Protein AF-A0A1G2SJ24-F1 (afdb_monomer_lite)

pLDDT: mean 70.24, std 16.94, range [38.25, 93.0]

Secondary structure (DSSP, 8-state):
--HHHHHHHHHHHHHHHHHHHHHHHHHHHTGGGT-----S-----TTHHHHHHHHHHHHHHHHHHHHHHHHHHHHHHHHHSHHHHTPPP---------S----TTSPPHHHHHHHHHHHHHHHHHTTT------PPP--------------PPPP-

Sequence (156 aa):
MTPQTKKMMMNVATGALVLGVIAGGYFAFVGKKMDTTTSGATVSTPGIAQTIAISTDISRTKTELSELKKAVAASVEVFTSTEFRSLQDFTVQVYEEPVGRDNPFMITDWKTKMKDEEAAASRRSSSGASSVTPSTPEVVVPKSTQENKTVTPPSI

Structure (mmCIF, N/CA/C/O backbone):
data_AF-A0A1G2SJ24-F1
#
_entry.id   AF-A0A1G2SJ24-F1
#
loop_
_atom_site.group_PDB
_atom_site.id
_atom_site.type_symbol
_atom_site.label_atom_id
_atom_site.label_alt_id
_atom_site.label_comp_id
_atom_site.label_asym_id
_atom_site.label_entity_id
_atom_site.label_seq_id
_atom_site.pdbx_PDB_ins_code
_atom_site.Cartn_x
_atom_site.Cartn_y
_atom_site.Cartn_z
_atom_site.occupancy
_atom_site.B_iso_or_equiv
_atom_site.auth_seq_id
_atom_site.auth_comp_id
_atom_site.auth_asym_id
_atom_site.auth_atom_id
_atom_site.pdbx_PDB_model_num
ATOM 1 N N . MET A 1 1 ? 40.104 -12.472 -58.933 1.00 58.22 1 MET A N 1
ATOM 2 C CA . MET A 1 1 ? 39.971 -12.619 -57.465 1.00 58.22 1 MET A CA 1
ATOM 3 C C . MET A 1 1 ? 39.769 -14.085 -57.144 1.00 58.22 1 MET A C 1
ATOM 5 O O . MET A 1 1 ? 38.893 -14.698 -57.743 1.00 58.22 1 MET A O 1
ATOM 9 N N . THR A 1 2 ? 40.579 -14.659 -56.255 1.00 73.38 2 THR A N 1
ATOM 10 C CA . THR A 1 2 ? 40.390 -16.051 -55.829 1.00 73.38 2 THR A CA 1
ATOM 11 C C . THR A 1 2 ? 39.101 -16.164 -54.996 1.00 73.38 2 THR A C 1
ATOM 13 O O . THR A 1 2 ? 38.712 -15.207 -54.316 1.00 73.38 2 THR A O 1
ATOM 16 N N . PRO A 1 3 ? 38.396 -17.309 -55.036 1.00 77.31 3 PRO A N 1
ATOM 17 C CA . PRO A 1 3 ? 37.130 -17.492 -54.319 1.00 77.31 3 PRO A CA 1
ATOM 18 C C . PRO A 1 3 ? 37.267 -17.301 -52.800 1.00 77.31 3 PRO A C 1
ATOM 20 O O . PRO A 1 3 ? 36.323 -16.865 -52.141 1.00 77.31 3 PRO A O 1
ATOM 23 N N . GLN A 1 4 ? 38.459 -17.546 -52.248 1.00 74.69 4 GLN A N 1
ATOM 24 C CA . GLN A 1 4 ? 38.742 -17.314 -50.834 1.00 74.69 4 GLN A CA 1
ATOM 25 C C . GLN A 1 4 ? 38.787 -15.824 -50.469 1.00 74.69 4 GLN A C 1
ATOM 27 O O . GLN A 1 4 ? 38.200 -15.436 -49.460 1.00 74.69 4 GLN A O 1
ATOM 32 N N . THR A 1 5 ? 39.370 -14.968 -51.316 1.00 77.62 5 THR A N 1
ATOM 33 C CA . THR A 1 5 ? 39.376 -13.512 -51.092 1.00 77.62 5 THR A CA 1
ATOM 34 C C . THR A 1 5 ? 37.959 -12.934 -51.109 1.00 77.62 5 THR A C 1
ATOM 36 O O . THR A 1 5 ? 37.633 -12.085 -50.284 1.00 77.62 5 THR A O 1
ATOM 39 N N . LYS A 1 6 ? 37.077 -13.443 -51.983 1.00 77.62 6 LYS A N 1
ATOM 40 C CA . LYS A 1 6 ? 35.668 -13.013 -52.042 1.00 77.62 6 LYS A CA 1
ATOM 41 C C . LYS A 1 6 ? 34.901 -13.381 -50.767 1.00 77.62 6 LYS A C 1
ATOM 43 O O . LYS A 1 6 ? 34.145 -12.564 -50.249 1.00 77.62 6 LYS A O 1
ATOM 48 N N . LYS A 1 7 ? 35.117 -14.591 -50.238 1.00 83.94 7 LYS A N 1
ATOM 49 C CA . LYS A 1 7 ? 34.484 -15.052 -48.992 1.00 83.94 7 LYS A CA 1
ATOM 50 C C . LYS A 1 7 ? 34.977 -14.257 -47.779 1.00 83.94 7 LYS A C 1
ATOM 52 O O . LYS A 1 7 ? 34.172 -13.866 -46.941 1.00 83.94 7 LYS A O 1
ATOM 57 N N . MET A 1 8 ? 36.276 -13.961 -47.723 1.00 84.81 8 MET A N 1
ATOM 58 C CA . MET A 1 8 ? 36.854 -13.131 -46.666 1.00 84.81 8 MET A CA 1
ATOM 59 C C . MET A 1 8 ? 36.298 -11.699 -46.701 1.00 84.81 8 MET A C 1
ATOM 61 O O . MET A 1 8 ? 35.844 -11.206 -45.673 1.00 84.81 8 MET A O 1
ATOM 65 N N . MET A 1 9 ? 36.233 -11.066 -47.879 1.00 86.75 9 MET A N 1
ATOM 66 C CA . MET A 1 9 ? 35.618 -9.740 -48.035 1.00 86.75 9 MET A CA 1
ATOM 67 C C . MET A 1 9 ? 34.147 -9.724 -47.615 1.00 86.75 9 MET A C 1
ATOM 69 O O . MET A 1 9 ? 33.717 -8.789 -46.946 1.00 86.75 9 MET A O 1
ATOM 73 N N . MET A 1 10 ? 33.379 -10.760 -47.962 1.00 86.06 10 MET A N 1
ATOM 74 C CA . MET A 1 10 ? 31.958 -10.820 -47.616 1.00 86.06 10 MET A CA 1
ATOM 75 C C . MET A 1 10 ? 31.732 -10.981 -46.109 1.00 86.06 10 MET A C 1
ATOM 77 O O . MET A 1 10 ? 30.845 -10.334 -45.555 1.00 86.06 10 MET A O 1
ATOM 81 N N . ASN A 1 11 ? 32.563 -11.771 -45.426 1.00 86.88 11 ASN A N 1
ATOM 82 C CA . ASN A 1 11 ? 32.493 -11.903 -43.970 1.00 86.88 11 ASN A CA 1
ATOM 83 C C . ASN A 1 11 ? 32.850 -10.589 -43.261 1.00 86.88 11 ASN A C 1
ATOM 85 O O . ASN A 1 11 ? 32.167 -10.205 -42.316 1.00 86.88 11 ASN A O 1
ATOM 89 N N . VAL A 1 12 ? 33.873 -9.875 -43.742 1.00 88.94 12 VAL A N 1
ATOM 90 C CA . VAL A 1 12 ? 34.262 -8.567 -43.190 1.00 88.94 12 VAL A CA 1
ATOM 91 C C . VAL A 1 12 ? 33.166 -7.525 -43.427 1.00 88.94 12 VAL A C 1
ATOM 93 O O . VAL A 1 12 ? 32.789 -6.820 -42.495 1.00 88.94 12 VAL A O 1
ATOM 96 N N . ALA A 1 13 ? 32.596 -7.466 -44.633 1.00 89.38 13 ALA A N 1
ATOM 97 C CA . ALA A 1 13 ? 31.493 -6.560 -44.951 1.00 89.38 13 ALA A CA 1
ATOM 98 C C . ALA A 1 13 ? 30.244 -6.851 -44.104 1.00 89.38 13 ALA A C 1
ATOM 100 O O . ALA A 1 13 ? 29.607 -5.929 -43.599 1.00 89.38 13 ALA A O 1
ATOM 101 N N . THR A 1 14 ? 29.928 -8.130 -43.888 1.00 89.00 14 THR A N 1
ATOM 102 C CA . THR A 1 14 ? 28.804 -8.543 -43.037 1.00 89.00 14 THR A CA 1
ATOM 103 C C . THR A 1 14 ? 29.054 -8.161 -41.578 1.00 89.00 14 THR A C 1
ATOM 105 O O . THR A 1 14 ? 28.171 -7.599 -40.937 1.00 89.00 14 THR A O 1
ATOM 108 N N . GLY A 1 15 ? 30.266 -8.386 -41.060 1.00 90.56 15 GLY A N 1
ATOM 109 C CA . GLY A 1 15 ? 30.641 -7.966 -39.707 1.00 90.56 15 GLY A CA 1
ATOM 110 C C . GLY A 1 15 ? 30.554 -6.451 -39.511 1.00 90.56 15 GLY A C 1
ATOM 111 O O . GLY A 1 15 ? 29.994 -5.992 -38.517 1.00 90.56 15 GLY A O 1
ATOM 112 N N . ALA A 1 16 ? 31.027 -5.672 -40.486 1.00 90.38 16 ALA A N 1
ATOM 113 C CA . ALA A 1 16 ? 30.923 -4.214 -40.470 1.00 90.38 16 ALA A CA 1
ATOM 114 C C . ALA A 1 16 ? 29.462 -3.735 -40.499 1.00 90.38 16 ALA A C 1
ATOM 116 O O . ALA A 1 16 ? 29.110 -2.800 -39.783 1.00 90.38 16 ALA A O 1
ATOM 117 N N . LEU A 1 17 ? 28.597 -4.399 -41.271 1.00 92.94 17 LEU A N 1
ATOM 118 C CA . LEU A 1 17 ? 27.173 -4.078 -41.338 1.00 92.94 17 LEU A CA 1
ATOM 119 C C . LEU A 1 17 ? 26.464 -4.356 -40.006 1.00 92.94 17 LEU A C 1
ATOM 121 O O . LEU A 1 17 ? 25.736 -3.498 -39.513 1.00 92.94 17 LEU A O 1
ATOM 125 N N . VAL A 1 18 ? 26.716 -5.513 -39.385 1.00 93.00 18 VAL A N 1
ATOM 126 C CA . VAL A 1 18 ? 26.132 -5.851 -38.076 1.00 93.00 18 VAL A CA 1
ATOM 127 C C . VAL A 1 18 ? 26.606 -4.874 -36.999 1.00 93.00 18 VAL A C 1
ATOM 129 O O .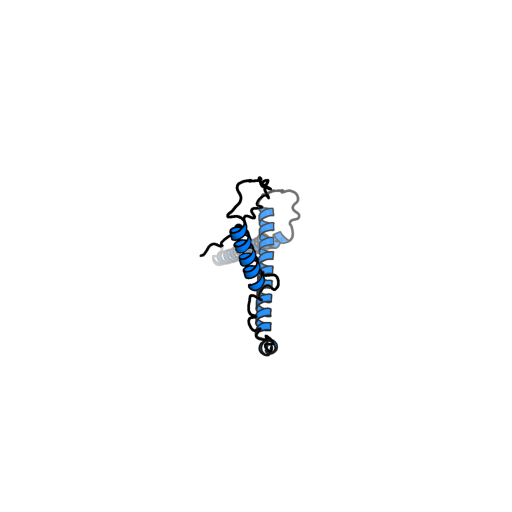 VAL A 1 18 ? 25.783 -4.348 -36.251 1.00 93.00 18 VAL A O 1
ATOM 132 N N . LEU A 1 19 ? 27.905 -4.562 -36.952 1.00 92.75 19 LEU A N 1
ATOM 133 C CA . LEU A 1 19 ? 28.440 -3.566 -36.020 1.00 92.75 19 LEU A CA 1
ATOM 134 C C . LEU A 1 19 ? 27.855 -2.172 -36.267 1.00 92.75 19 LEU A C 1
ATOM 136 O O . LEU A 1 19 ? 27.528 -1.478 -35.309 1.00 92.75 19 LEU A O 1
ATOM 140 N N . GLY A 1 20 ? 27.662 -1.783 -37.529 1.00 91.12 20 GLY A N 1
ATOM 141 C CA . GLY A 1 20 ? 27.032 -0.518 -37.900 1.00 91.12 20 GLY A CA 1
ATOM 142 C C . GLY A 1 20 ? 25.578 -0.416 -37.435 1.00 91.12 20 GLY A C 1
ATOM 143 O O . GLY A 1 20 ? 25.182 0.617 -36.904 1.00 91.12 20 GLY A O 1
ATOM 144 N N . VAL A 1 21 ? 24.792 -1.490 -37.561 1.00 91.88 21 VAL A N 1
ATOM 145 C CA . VAL A 1 21 ? 23.401 -1.528 -37.075 1.00 91.88 21 VAL A CA 1
ATOM 146 C C . VAL A 1 21 ? 23.347 -1.483 -35.549 1.00 91.88 21 VAL A C 1
ATOM 148 O O . VAL A 1 21 ? 22.521 -0.762 -34.994 1.00 91.88 21 VAL A O 1
ATOM 151 N N . ILE A 1 22 ? 24.240 -2.197 -34.859 1.00 90.19 22 ILE A N 1
ATOM 152 C CA . ILE A 1 22 ? 24.305 -2.182 -33.390 1.00 90.19 22 ILE A CA 1
ATOM 153 C C . ILE A 1 22 ? 24.724 -0.797 -32.885 1.00 90.19 22 ILE A C 1
ATOM 155 O O . ILE A 1 22 ? 24.065 -0.245 -32.006 1.00 90.19 22 ILE A O 1
ATOM 159 N N . ALA A 1 23 ? 25.775 -0.207 -33.458 1.00 85.94 23 ALA A N 1
ATOM 160 C CA . ALA A 1 23 ? 26.250 1.123 -33.085 1.00 85.94 23 ALA A CA 1
ATOM 161 C C . ALA A 1 23 ? 25.223 2.212 -33.431 1.00 85.94 23 ALA A C 1
ATOM 163 O O . ALA A 1 23 ? 24.948 3.080 -32.607 1.00 85.94 23 ALA A O 1
ATOM 164 N N . GLY A 1 24 ? 24.608 2.137 -34.614 1.00 86.31 24 GLY A N 1
ATOM 165 C CA . GLY A 1 24 ? 23.552 3.052 -35.044 1.00 86.31 24 GLY A CA 1
ATOM 166 C C . GLY A 1 24 ? 22.299 2.943 -34.177 1.00 86.31 24 GLY A C 1
ATOM 167 O O . GLY A 1 24 ? 21.759 3.962 -33.757 1.00 86.31 24 GLY A O 1
ATOM 168 N N . GLY A 1 25 ? 21.876 1.723 -33.836 1.00 83.75 25 GLY A N 1
ATOM 169 C CA . GLY A 1 25 ? 20.779 1.476 -32.902 1.00 83.75 25 GLY A CA 1
ATOM 170 C C . GLY A 1 25 ? 21.091 2.010 -31.505 1.00 83.75 25 GLY A C 1
ATOM 171 O O . GLY A 1 25 ? 20.298 2.753 -30.932 1.00 83.75 25 GLY A O 1
ATOM 172 N N . TYR A 1 26 ? 22.281 1.725 -30.977 1.00 84.94 26 TYR A N 1
ATOM 173 C CA . TYR A 1 26 ? 22.720 2.260 -29.690 1.00 84.94 26 TYR A CA 1
ATOM 174 C C . TYR A 1 26 ? 22.750 3.795 -29.688 1.00 84.94 26 TYR A C 1
ATOM 176 O O . TYR A 1 26 ? 22.224 4.419 -28.771 1.00 84.94 26 TYR A O 1
ATOM 184 N N . PHE A 1 27 ? 23.284 4.436 -30.729 1.00 82.19 27 PHE A N 1
ATOM 185 C CA . PHE A 1 27 ? 23.332 5.896 -30.808 1.00 82.19 27 PHE A CA 1
ATOM 186 C C . PHE A 1 27 ? 21.936 6.520 -30.981 1.00 82.19 27 PHE A C 1
ATOM 188 O O . PHE A 1 27 ? 21.626 7.534 -30.357 1.00 82.19 27 PHE A O 1
ATOM 195 N N . ALA A 1 28 ? 21.053 5.885 -31.755 1.00 80.62 28 ALA A N 1
ATOM 196 C CA . ALA A 1 28 ? 19.679 6.341 -31.942 1.00 80.62 28 ALA A CA 1
ATOM 197 C C . ALA A 1 28 ? 18.838 6.261 -30.654 1.00 80.62 28 ALA A C 1
ATOM 199 O O . ALA A 1 28 ? 18.024 7.151 -30.410 1.00 80.62 28 ALA A O 1
ATOM 200 N N . PHE A 1 29 ? 19.033 5.226 -29.829 1.00 72.62 29 PHE A N 1
ATOM 201 C CA . PHE A 1 29 ? 18.229 4.994 -28.621 1.00 72.62 29 PHE A CA 1
ATOM 202 C C . PHE A 1 29 ? 18.867 5.515 -27.324 1.00 72.62 29 PHE A C 1
ATOM 204 O O . PHE A 1 29 ? 18.155 5.959 -26.423 1.00 72.62 29 PHE A O 1
ATOM 211 N N . VAL A 1 30 ? 20.195 5.473 -27.215 1.00 68.94 30 VAL A N 1
ATOM 212 C CA . VAL A 1 30 ? 20.952 5.864 -26.013 1.00 68.94 30 VAL A CA 1
ATOM 213 C C . VAL A 1 30 ? 21.680 7.192 -26.229 1.00 68.94 30 VAL A C 1
ATOM 215 O O . VAL A 1 30 ? 21.621 8.058 -25.360 1.00 68.94 30 VAL A O 1
ATOM 218 N N . GLY A 1 31 ? 22.286 7.402 -27.403 1.00 58.69 31 GLY A N 1
ATOM 219 C CA . GLY A 1 31 ? 23.033 8.628 -27.733 1.00 58.69 31 GLY A CA 1
ATOM 220 C C . GLY A 1 31 ? 22.170 9.896 -27.778 1.00 58.69 31 GLY A C 1
ATOM 221 O O . GLY A 1 31 ? 22.592 10.949 -27.307 1.00 58.69 31 GLY A O 1
ATOM 222 N N . LYS A 1 32 ? 20.907 9.798 -28.220 1.00 56.19 32 LYS A N 1
ATOM 223 C CA . LYS A 1 32 ? 19.963 10.937 -28.217 1.00 56.19 32 LYS A CA 1
ATOM 224 C C . LYS A 1 32 ? 19.581 11.440 -26.818 1.00 56.19 32 LYS A C 1
ATOM 226 O O . LYS A 1 32 ? 18.950 12.486 -26.718 1.00 56.19 32 LYS A O 1
ATOM 231 N N . LYS A 1 33 ? 19.949 10.737 -25.739 1.00 54.25 33 LYS A N 1
ATOM 232 C CA . LYS A 1 33 ? 19.746 11.237 -24.369 1.00 54.25 33 LYS A CA 1
ATOM 233 C C . LYS A 1 33 ? 20.820 12.233 -23.916 1.00 54.25 33 LYS A C 1
ATOM 235 O O . LYS A 1 33 ? 20.649 12.804 -22.845 1.00 54.25 33 LYS A O 1
ATOM 240 N N . MET A 1 34 ? 21.891 12.441 -24.690 1.00 53.88 34 MET A N 1
ATOM 241 C CA . MET A 1 34 ? 22.982 13.351 -24.308 1.00 53.88 34 MET A CA 1
ATOM 242 C C . MET A 1 34 ? 23.058 14.656 -25.112 1.00 53.88 34 MET A C 1
ATOM 244 O O . MET A 1 34 ? 23.594 15.615 -24.577 1.00 53.88 34 MET A O 1
ATOM 248 N N . ASP A 1 35 ? 22.435 14.766 -26.293 1.00 48.59 35 ASP A N 1
ATOM 249 C CA . ASP A 1 35 ? 22.410 16.021 -27.066 1.00 48.59 35 ASP A CA 1
ATOM 250 C C . ASP A 1 35 ? 21.013 16.316 -27.631 1.00 48.59 35 ASP A C 1
ATOM 252 O O . ASP A 1 35 ? 20.674 15.989 -28.769 1.00 48.59 35 ASP A O 1
ATOM 256 N N . THR A 1 36 ? 20.154 16.942 -26.830 1.00 44.41 36 THR A N 1
ATOM 257 C CA . THR A 1 36 ? 18.938 17.611 -27.324 1.00 44.41 36 THR A CA 1
ATOM 258 C C . THR A 1 36 ? 18.716 18.889 -26.517 1.00 44.41 36 THR A C 1
ATOM 260 O O . THR A 1 36 ? 17.734 19.054 -25.802 1.00 44.41 36 THR A O 1
ATOM 263 N N . THR A 1 37 ? 19.643 19.834 -26.670 1.00 49.38 37 THR A N 1
ATOM 264 C CA . THR A 1 37 ? 19.277 21.254 -26.711 1.00 49.38 37 THR A CA 1
ATOM 265 C C . THR A 1 37 ? 18.804 21.524 -28.139 1.00 49.38 37 THR A C 1
ATOM 267 O O . THR A 1 37 ? 19.580 21.911 -29.010 1.00 49.38 37 THR A O 1
ATOM 270 N N . THR A 1 38 ? 17.534 21.223 -28.422 1.00 41.12 38 THR A N 1
ATOM 271 C CA . THR A 1 38 ? 16.898 21.557 -29.702 1.00 41.12 38 THR A CA 1
ATOM 272 C C . THR A 1 38 ? 16.601 23.048 -29.727 1.00 41.12 38 THR A C 1
ATOM 274 O O . THR A 1 38 ? 15.630 23.516 -29.138 1.00 41.12 38 THR A O 1
ATOM 277 N N . SER A 1 39 ? 17.423 23.791 -30.463 1.00 47.72 39 SER A N 1
ATOM 278 C CA . SER A 1 39 ? 16.952 25.004 -31.118 1.00 47.72 39 SER A CA 1
ATOM 279 C C . SER A 1 39 ? 15.954 24.595 -32.209 1.00 47.72 39 SER A C 1
ATOM 281 O O . SER A 1 39 ? 16.289 23.811 -33.094 1.00 47.72 39 SER A O 1
ATOM 283 N N . GLY A 1 40 ? 14.721 25.099 -32.118 1.00 50.19 40 GLY A N 1
ATOM 284 C CA . GLY A 1 40 ? 13.835 25.273 -33.271 1.00 50.19 40 GLY A CA 1
ATOM 285 C C . GLY A 1 40 ? 13.158 24.031 -33.858 1.00 50.19 40 GLY A C 1
ATOM 286 O O . GLY A 1 40 ? 13.302 23.765 -35.044 1.00 50.19 40 GLY A O 1
ATOM 287 N N . ALA A 1 41 ? 12.335 23.328 -33.082 1.00 42.16 41 ALA A N 1
ATOM 288 C CA . ALA A 1 41 ? 11.201 22.586 -33.643 1.00 42.16 41 ALA A CA 1
ATOM 289 C C . ALA A 1 41 ? 10.093 22.491 -32.593 1.00 42.16 41 ALA A C 1
ATOM 291 O O . ALA A 1 41 ? 9.913 21.475 -31.924 1.00 42.16 41 ALA A O 1
ATOM 292 N N . THR A 1 42 ? 9.354 23.585 -32.428 1.00 47.06 42 THR A N 1
ATOM 293 C CA . THR A 1 42 ? 8.134 23.633 -31.622 1.00 47.06 42 THR A CA 1
ATOM 294 C C . THR A 1 42 ? 7.033 22.858 -32.345 1.00 47.06 42 THR A C 1
ATOM 296 O O . THR A 1 42 ? 6.093 23.432 -32.887 1.00 47.06 42 THR A O 1
ATOM 299 N N . VAL A 1 43 ? 7.132 21.530 -32.371 1.00 47.69 43 VAL A N 1
ATOM 300 C CA . VAL A 1 43 ? 5.959 20.694 -32.622 1.00 47.69 43 VAL A CA 1
ATOM 301 C C . VAL A 1 43 ? 5.181 20.674 -31.310 1.00 47.69 43 VAL A C 1
ATOM 303 O O . VAL A 1 43 ? 5.329 19.767 -30.491 1.00 47.69 43 VAL A O 1
ATOM 306 N N . SER A 1 44 ? 4.374 21.717 -31.087 1.00 47.59 44 SER A N 1
ATOM 307 C CA . SER A 1 44 ? 3.301 21.699 -30.088 1.00 47.59 44 SER A CA 1
ATOM 308 C C . SER A 1 44 ? 2.289 20.639 -30.506 1.00 47.59 44 SER A C 1
ATOM 310 O O . SER A 1 44 ? 1.263 20.928 -31.113 1.00 47.59 44 SER A O 1
ATOM 312 N N . THR A 1 45 ? 2.617 19.380 -30.230 1.00 54.66 45 THR A N 1
ATOM 313 C CA . THR A 1 45 ? 1.674 18.275 -30.341 1.00 54.66 45 THR A CA 1
ATOM 314 C C . THR A 1 45 ? 0.912 18.250 -29.018 1.00 54.66 45 THR A C 1
ATOM 316 O O . THR A 1 45 ? 1.536 17.974 -27.988 1.00 54.66 45 THR A O 1
ATOM 319 N N . PRO A 1 46 ? -0.406 18.507 -28.993 1.00 53.94 46 PRO A N 1
ATOM 320 C CA . PRO A 1 46 ? -1.195 18.557 -27.757 1.00 53.94 46 PRO A CA 1
ATOM 321 C C . PRO A 1 46 ? -1.204 17.242 -26.946 1.00 53.94 46 PRO A C 1
ATOM 323 O O . PRO A 1 46 ? -1.720 17.214 -25.835 1.00 53.94 46 PRO A O 1
ATOM 326 N N . GLY A 1 47 ? -0.590 16.165 -27.451 1.00 51.94 47 GLY A N 1
ATOM 327 C CA . GLY A 1 47 ? -0.455 14.882 -26.760 1.00 51.94 47 GLY A CA 1
ATOM 328 C C . GLY A 1 47 ? 0.834 14.675 -25.954 1.00 51.94 47 GLY A C 1
ATOM 329 O O . GLY A 1 47 ? 0.844 13.809 -25.087 1.00 51.94 47 GLY A O 1
ATOM 330 N N . ILE A 1 48 ? 1.920 15.431 -26.176 1.00 56.62 48 ILE A N 1
ATOM 331 C CA . ILE A 1 48 ? 3.204 15.158 -25.483 1.00 56.62 48 ILE A CA 1
ATOM 332 C C . ILE A 1 48 ? 3.133 15.605 -24.019 1.00 56.62 48 ILE A C 1
ATOM 334 O O . ILE A 1 48 ? 3.505 14.849 -23.127 1.00 56.62 48 ILE A O 1
ATOM 338 N N . ALA A 1 49 ? 2.576 16.791 -23.759 1.00 58.94 49 ALA A N 1
ATOM 339 C CA . ALA A 1 49 ? 2.350 17.274 -22.397 1.00 58.94 49 ALA A CA 1
ATOM 340 C C . ALA A 1 49 ? 1.374 16.367 -21.623 1.00 58.94 49 ALA A C 1
ATOM 342 O O . ALA A 1 49 ? 1.616 16.053 -20.460 1.00 58.94 49 ALA A O 1
ATOM 343 N N . GLN A 1 50 ? 0.324 15.876 -22.292 1.00 59.84 50 GLN A N 1
ATOM 344 C CA . GLN A 1 50 ? -0.623 14.922 -21.708 1.00 59.84 50 GLN A CA 1
ATOM 345 C C . GLN A 1 50 ? 0.030 13.562 -21.433 1.00 59.84 50 GLN A C 1
ATOM 347 O O . GLN A 1 50 ? -0.173 12.993 -20.368 1.00 59.84 50 GLN A O 1
ATOM 352 N N . THR A 1 51 ? 0.874 13.065 -22.339 1.00 60.88 51 THR A N 1
ATOM 353 C CA . THR A 1 51 ? 1.599 11.798 -22.145 1.00 60.88 51 THR A CA 1
ATOM 354 C C . THR A 1 51 ? 2.596 11.894 -20.987 1.00 60.88 51 THR A C 1
ATOM 356 O O . THR A 1 51 ? 2.702 10.959 -20.197 1.00 60.88 51 THR A O 1
ATOM 359 N N . ILE A 1 52 ? 3.292 13.027 -20.832 1.00 63.12 52 ILE A N 1
ATOM 360 C CA . ILE A 1 52 ? 4.205 13.257 -19.701 1.00 63.12 52 ILE A CA 1
ATOM 361 C C . ILE A 1 52 ? 3.425 13.317 -18.381 1.00 63.12 52 ILE A C 1
ATOM 363 O O . ILE A 1 52 ? 3.823 12.654 -17.421 1.00 63.12 52 ILE A O 1
ATOM 367 N N . ALA A 1 53 ? 2.293 14.027 -18.340 1.00 65.56 53 ALA A N 1
ATOM 368 C CA . ALA A 1 53 ? 1.424 14.081 -17.163 1.00 65.56 53 ALA A CA 1
ATOM 369 C C . ALA A 1 53 ? 0.917 12.681 -16.770 1.00 65.56 53 ALA A C 1
ATOM 371 O O . ALA A 1 53 ? 1.162 12.236 -15.654 1.00 65.56 53 ALA A O 1
ATOM 372 N N . ILE A 1 54 ? 0.364 11.925 -17.725 1.00 68.81 54 ILE A N 1
ATOM 373 C CA . ILE A 1 54 ? -0.111 10.550 -17.504 1.00 68.81 54 ILE A CA 1
ATOM 374 C C . ILE A 1 54 ? 1.031 9.634 -17.039 1.00 68.81 54 ILE A C 1
ATOM 376 O O . ILE A 1 54 ? 0.848 8.823 -16.137 1.00 68.81 54 ILE A O 1
ATOM 380 N N . SER A 1 55 ? 2.234 9.764 -17.605 1.00 65.50 55 SER A N 1
ATOM 381 C CA . SER A 1 55 ? 3.385 8.957 -17.174 1.00 65.50 55 SER A CA 1
ATOM 382 C C . SER A 1 55 ? 3.842 9.278 -15.745 1.00 65.50 55 SER A C 1
ATOM 384 O O . SER A 1 55 ? 4.275 8.382 -15.012 1.00 65.50 55 SER A O 1
ATOM 386 N N . THR A 1 56 ? 3.702 10.539 -15.334 1.00 76.56 56 THR A N 1
ATOM 387 C CA . THR A 1 56 ? 4.016 11.003 -13.979 1.00 76.56 56 THR A CA 1
ATOM 388 C C . THR A 1 56 ? 2.971 10.488 -12.995 1.00 76.56 56 THR A C 1
ATOM 390 O O . THR A 1 56 ? 3.335 9.930 -11.960 1.00 76.56 56 THR A O 1
ATOM 393 N N . ASP A 1 57 ? 1.692 10.562 -13.364 1.00 77.38 57 ASP A N 1
ATOM 394 C CA . ASP A 1 57 ? 0.579 10.059 -12.561 1.00 77.38 57 ASP A CA 1
ATOM 395 C C . ASP A 1 57 ? 0.658 8.539 -12.384 1.00 77.38 57 ASP A C 1
ATOM 397 O O . ASP A 1 57 ? 0.579 8.048 -11.264 1.00 77.38 57 ASP A O 1
ATOM 401 N N . ILE A 1 58 ? 0.947 7.780 -13.447 1.00 80.44 58 ILE A N 1
ATOM 402 C CA . ILE A 1 58 ? 1.147 6.323 -13.360 1.00 80.44 58 ILE A CA 1
ATOM 403 C C . ILE A 1 58 ? 2.325 5.978 -12.443 1.00 80.44 58 ILE A C 1
ATOM 405 O O . ILE A 1 58 ? 2.246 5.047 -11.637 1.00 80.44 58 ILE A O 1
ATOM 409 N N . SER A 1 59 ? 3.430 6.719 -12.548 1.00 79.31 59 SER A N 1
ATOM 410 C CA . SER A 1 59 ? 4.610 6.498 -11.703 1.00 79.31 59 SER A CA 1
ATOM 411 C C . SER A 1 59 ? 4.311 6.798 -10.233 1.00 79.31 59 SER A C 1
ATOM 413 O O . SER A 1 59 ? 4.735 6.052 -9.344 1.00 79.31 59 SER A O 1
ATOM 415 N N . ARG A 1 60 ? 3.524 7.846 -9.977 1.00 85.69 60 ARG A N 1
ATOM 416 C CA . ARG A 1 60 ? 3.036 8.204 -8.647 1.00 85.69 60 ARG A CA 1
ATOM 417 C C . ARG A 1 60 ? 2.109 7.128 -8.087 1.00 85.69 60 ARG A C 1
ATOM 419 O O . ARG A 1 60 ? 2.398 6.600 -7.019 1.00 85.69 60 ARG A O 1
ATOM 426 N N . THR A 1 61 ? 1.088 6.705 -8.832 1.00 84.50 61 THR A N 1
ATOM 427 C CA . THR A 1 61 ? 0.164 5.639 -8.411 1.00 84.50 61 THR A CA 1
ATOM 428 C C . THR A 1 61 ? 0.896 4.327 -8.139 1.00 84.50 61 THR A C 1
ATOM 430 O O . THR A 1 61 ? 0.601 3.638 -7.167 1.00 84.50 61 THR A O 1
ATOM 433 N N . LYS A 1 62 ? 1.901 3.972 -8.947 1.00 88.00 62 LYS A N 1
ATOM 434 C CA . LYS A 1 62 ? 2.725 2.780 -8.698 1.00 88.00 62 LYS A CA 1
ATOM 435 C C . LYS A 1 62 ? 3.509 2.885 -7.387 1.00 88.00 62 LYS A C 1
ATOM 437 O O . LYS A 1 62 ? 3.661 1.885 -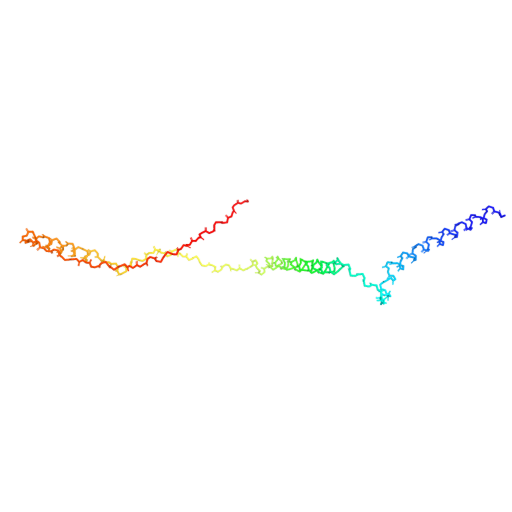6.684 1.00 88.00 62 LYS A O 1
ATOM 442 N N . THR A 1 63 ? 4.009 4.075 -7.070 1.00 89.75 63 THR A N 1
ATOM 443 C CA . THR A 1 63 ? 4.736 4.340 -5.823 1.00 89.75 63 THR A CA 1
ATOM 444 C C . THR A 1 63 ? 3.793 4.245 -4.626 1.00 89.75 63 THR A C 1
ATOM 446 O O . THR A 1 63 ? 4.076 3.486 -3.703 1.00 89.75 63 THR A O 1
ATOM 449 N N . GLU A 1 64 ? 2.631 4.895 -4.700 1.00 90.62 64 GLU A N 1
ATOM 450 C CA . GLU A 1 64 ? 1.584 4.846 -3.671 1.00 90.62 64 GLU A CA 1
ATOM 451 C C . GLU A 1 64 ? 1.084 3.407 -3.440 1.00 90.62 64 GLU A C 1
ATOM 453 O O . GLU A 1 64 ? 0.968 2.963 -2.301 1.00 90.62 64 GLU A O 1
ATOM 458 N N . LEU A 1 65 ? 0.887 2.616 -4.502 1.00 89.50 65 LEU A N 1
ATOM 459 C CA . LEU A 1 65 ? 0.528 1.195 -4.390 1.00 89.50 65 LEU A CA 1
ATOM 460 C C . LEU A 1 65 ? 1.634 0.355 -3.741 1.00 89.50 65 LEU A C 1
ATOM 462 O O . LEU A 1 65 ? 1.353 -0.557 -2.961 1.00 89.50 65 LEU A O 1
ATOM 466 N N . SER A 1 66 ? 2.900 0.635 -4.060 1.00 91.31 66 SER A N 1
ATOM 467 C CA . SER A 1 66 ? 4.025 -0.056 -3.428 1.00 91.31 66 SER A CA 1
ATOM 468 C C . SER A 1 66 ? 4.143 0.292 -1.946 1.00 91.31 66 SER A C 1
ATOM 470 O O . SER A 1 66 ? 4.519 -0.574 -1.157 1.00 91.31 66 SER A O 1
ATOM 472 N N . GLU A 1 67 ? 3.881 1.540 -1.575 1.00 91.69 67 GLU A N 1
ATOM 473 C CA . GLU A 1 67 ? 3.901 2.001 -0.191 1.00 91.69 67 GLU A CA 1
ATOM 474 C C . GLU A 1 67 ? 2.732 1.411 0.598 1.00 91.69 67 GLU A C 1
ATOM 476 O O . GLU A 1 67 ? 2.947 0.835 1.663 1.00 91.69 67 GLU A O 1
ATOM 481 N N . LEU A 1 68 ? 1.530 1.400 0.016 1.00 91.44 68 LEU A N 1
ATOM 482 C CA . LEU A 1 68 ? 0.361 0.738 0.590 1.00 91.44 68 LEU A CA 1
ATOM 483 C C . LEU A 1 68 ? 0.624 -0.752 0.836 1.00 91.44 68 LEU A C 1
ATOM 485 O O . LEU A 1 68 ? 0.340 -1.262 1.917 1.00 91.44 68 LEU A O 1
ATOM 489 N N . LYS A 1 69 ? 1.231 -1.457 -0.127 1.00 92.94 69 LYS A N 1
ATOM 490 C CA . LYS A 1 69 ? 1.593 -2.872 0.043 1.00 92.94 69 LYS A CA 1
ATOM 491 C C . LYS A 1 69 ? 2.553 -3.082 1.218 1.00 92.94 69 LYS A C 1
ATOM 493 O O . LYS A 1 69 ? 2.399 -4.050 1.959 1.00 92.94 69 LYS A O 1
ATOM 498 N N . LYS A 1 70 ? 3.534 -2.191 1.395 1.00 92.75 70 LYS A N 1
ATOM 499 C CA . LYS A 1 70 ? 4.458 -2.237 2.539 1.00 92.75 70 LYS A CA 1
ATOM 500 C C . LYS A 1 70 ? 3.735 -1.958 3.857 1.00 92.75 70 LYS A C 1
ATOM 502 O O . LYS A 1 70 ? 3.955 -2.692 4.811 1.00 92.75 70 LYS A O 1
ATOM 507 N N . ALA A 1 71 ? 2.850 -0.963 3.897 1.00 91.19 71 ALA A N 1
ATOM 508 C CA . ALA A 1 71 ? 2.066 -0.625 5.084 1.00 91.19 71 ALA A CA 1
ATOM 509 C C . ALA A 1 71 ? 1.147 -1.778 5.521 1.00 91.19 71 ALA A C 1
ATOM 511 O O . ALA A 1 71 ? 1.062 -2.093 6.707 1.00 91.19 71 ALA A O 1
ATOM 512 N N . VAL A 1 72 ? 0.506 -2.454 4.562 1.00 91.81 72 VAL A N 1
ATOM 513 C CA . VAL A 1 72 ? -0.311 -3.647 4.828 1.00 91.81 72 VAL A CA 1
ATOM 514 C C . VAL A 1 72 ? 0.553 -4.792 5.352 1.00 91.81 72 VAL A C 1
ATOM 516 O O . VAL A 1 72 ? 0.190 -5.411 6.346 1.00 91.81 72 VAL A O 1
ATOM 519 N N . ALA A 1 73 ? 1.710 -5.056 4.738 1.00 90.06 73 ALA A N 1
ATOM 520 C CA . ALA A 1 73 ? 2.622 -6.096 5.213 1.00 90.06 73 ALA A CA 1
ATOM 521 C C . ALA A 1 73 ? 3.117 -5.823 6.645 1.00 90.06 73 ALA A C 1
ATOM 523 O O . ALA A 1 73 ? 3.072 -6.721 7.480 1.00 90.06 73 ALA A O 1
ATOM 524 N N . ALA A 1 74 ? 3.499 -4.578 6.944 1.00 88.38 74 ALA A N 1
ATOM 525 C CA . ALA A 1 74 ? 3.902 -4.162 8.285 1.00 88.38 74 ALA A CA 1
ATOM 526 C C . ALA A 1 74 ? 2.751 -4.286 9.297 1.00 88.38 74 ALA A C 1
ATOM 528 O O . ALA A 1 74 ? 2.958 -4.704 10.429 1.00 88.38 74 ALA A O 1
ATOM 529 N N . SER A 1 75 ? 1.519 -3.978 8.885 1.00 86.31 75 SER A N 1
ATOM 530 C CA . SER A 1 75 ? 0.338 -4.136 9.739 1.00 86.31 75 SER A CA 1
ATOM 531 C C . SER A 1 75 ? 0.081 -5.606 10.067 1.00 86.31 75 SER A C 1
ATOM 533 O O . SER A 1 75 ? -0.151 -5.942 11.223 1.00 86.31 75 SER A O 1
ATOM 535 N N . VAL A 1 76 ? 0.172 -6.503 9.078 1.00 87.12 76 VAL A N 1
ATOM 536 C CA . VAL A 1 76 ? 0.069 -7.952 9.310 1.00 87.12 76 VAL A CA 1
ATOM 537 C C . VAL A 1 76 ? 1.155 -8.416 10.276 1.00 87.12 76 VAL A C 1
ATOM 539 O O . VAL A 1 76 ? 0.843 -9.139 11.213 1.00 87.12 76 VAL A O 1
ATOM 542 N N . GLU A 1 77 ? 2.395 -7.960 10.103 1.00 86.75 77 GLU A N 1
ATOM 543 C CA . GLU A 1 77 ? 3.500 -8.283 11.010 1.00 86.75 77 GLU A CA 1
ATOM 544 C C . GLU A 1 77 ? 3.188 -7.874 12.458 1.00 86.75 77 GLU A C 1
ATOM 546 O O . GLU A 1 77 ? 3.291 -8.707 13.359 1.00 86.75 77 GLU A O 1
ATOM 551 N N . VAL A 1 78 ? 2.691 -6.649 12.668 1.00 84.19 78 VAL A N 1
ATOM 552 C CA . VAL A 1 78 ? 2.256 -6.155 13.986 1.00 84.19 78 VAL A CA 1
ATOM 553 C C . VAL A 1 78 ? 1.130 -7.015 14.563 1.00 84.19 78 VAL A C 1
ATOM 555 O O . VAL A 1 78 ? 1.222 -7.435 15.710 1.00 84.19 78 VAL A O 1
ATOM 558 N N . PHE A 1 79 ? 0.097 -7.344 13.784 1.00 83.06 79 PHE A N 1
ATOM 559 C CA . PHE A 1 79 ? -1.015 -8.177 14.264 1.00 83.06 79 PHE A CA 1
ATOM 560 C C . PHE A 1 79 ? -0.622 -9.640 14.509 1.00 83.06 79 PHE A C 1
ATOM 562 O O . PHE A 1 79 ? -1.274 -10.336 15.287 1.00 83.06 79 PHE A O 1
ATOM 569 N N . THR A 1 80 ? 0.444 -10.120 13.866 1.00 83.50 80 THR A N 1
ATOM 570 C CA . THR A 1 80 ? 1.005 -11.456 14.108 1.00 83.50 80 THR A CA 1
ATOM 571 C C . THR A 1 80 ? 2.048 -11.487 15.223 1.00 83.50 80 THR A C 1
ATOM 573 O O . THR A 1 80 ? 2.472 -12.580 15.612 1.00 83.50 80 THR A O 1
ATOM 576 N N . SER A 1 81 ? 2.458 -10.330 15.753 1.00 84.06 81 SER A N 1
ATOM 577 C CA . SER A 1 81 ? 3.472 -10.262 16.800 1.00 84.06 81 SER A CA 1
ATOM 578 C C . SER A 1 81 ? 2.980 -10.937 18.084 1.00 84.06 81 SER A C 1
ATOM 580 O O . SER A 1 81 ? 1.792 -10.941 18.423 1.00 84.06 81 SER A O 1
ATOM 582 N N . THR A 1 82 ? 3.911 -11.544 18.819 1.00 80.00 82 THR A N 1
ATOM 583 C CA . THR A 1 82 ? 3.611 -12.233 20.083 1.00 80.00 82 THR A CA 1
ATOM 584 C C . THR A 1 82 ? 2.990 -11.284 21.110 1.00 80.00 82 THR A C 1
ATOM 586 O O . THR A 1 82 ? 2.119 -11.688 21.875 1.00 80.00 82 THR A O 1
ATOM 589 N N . GLU A 1 83 ? 3.396 -10.016 21.081 1.00 81.19 83 GLU A N 1
ATOM 590 C CA . GLU A 1 83 ? 2.897 -8.949 21.948 1.00 81.19 83 GLU A CA 1
ATOM 591 C C . GLU A 1 83 ? 1.414 -8.680 21.676 1.00 81.19 83 GLU A C 1
ATOM 593 O O . GLU A 1 83 ? 0.609 -8.675 22.607 1.00 81.19 83 GLU A O 1
ATOM 598 N N . PHE A 1 84 ? 1.028 -8.560 20.400 1.00 78.12 84 PHE A N 1
ATOM 599 C CA . PHE A 1 84 ? -0.361 -8.321 20.008 1.00 78.12 84 PHE A CA 1
ATOM 600 C C . PHE A 1 84 ? -1.261 -9.523 20.315 1.00 78.12 84 PHE A C 1
ATOM 602 O O . PHE A 1 84 ? -2.399 -9.357 20.745 1.00 78.12 84 PHE A O 1
ATOM 609 N N . ARG A 1 85 ? -0.737 -10.748 20.183 1.00 75.94 85 ARG A N 1
ATOM 610 C CA . ARG A 1 85 ? -1.447 -11.975 20.592 1.00 75.94 85 ARG A CA 1
ATOM 611 C C . ARG A 1 85 ? -1.635 -12.094 22.105 1.00 75.94 85 ARG A C 1
ATOM 613 O O . ARG A 1 85 ? -2.514 -12.831 22.540 1.00 75.94 85 ARG A O 1
ATOM 620 N N . SER A 1 86 ? -0.801 -11.415 22.889 1.00 79.19 86 SER A N 1
ATOM 621 C CA . SER A 1 86 ? -0.859 -11.414 24.355 1.00 79.19 86 SER A CA 1
ATOM 622 C C . SER A 1 86 ? -1.702 -10.278 24.941 1.00 79.19 86 SER A C 1
ATOM 624 O O . SER A 1 86 ? -1.809 -10.178 26.163 1.00 79.19 86 SER A O 1
ATOM 626 N N . LEU A 1 87 ? -2.302 -9.429 24.096 1.00 81.19 87 LEU A N 1
ATOM 627 C CA . LEU A 1 87 ? -3.185 -8.360 24.550 1.00 81.19 87 LEU A CA 1
ATOM 628 C C . LEU A 1 87 ? -4.397 -8.959 25.262 1.00 81.19 87 LEU A C 1
ATOM 630 O O . LEU A 1 87 ? -5.165 -9.739 24.699 1.00 81.19 87 LEU A O 1
ATOM 634 N N . GLN A 1 88 ? -4.533 -8.592 26.530 1.00 79.38 88 GLN A N 1
ATOM 635 C CA . GLN A 1 88 ? -5.632 -9.020 27.371 1.00 79.38 88 GLN A CA 1
ATOM 636 C C . GLN A 1 88 ? -6.877 -8.204 27.018 1.00 79.38 88 GLN A C 1
ATOM 638 O O . GLN A 1 88 ? -6.811 -6.983 26.872 1.00 79.38 88 GLN A O 1
ATOM 643 N N . ASP A 1 89 ? -8.006 -8.886 26.860 1.00 81.12 89 ASP A N 1
ATOM 644 C CA . ASP A 1 89 ? -9.285 -8.227 26.641 1.00 81.12 89 ASP A CA 1
ATOM 645 C C . ASP A 1 89 ? -9.763 -7.604 27.962 1.00 81.12 89 ASP A C 1
ATOM 647 O O . ASP A 1 89 ? -9.971 -8.305 28.954 1.00 81.12 89 ASP A O 1
ATOM 651 N N . PHE A 1 90 ? -9.891 -6.277 27.977 1.00 82.56 90 PHE A N 1
ATOM 652 C CA . PHE A 1 90 ? -10.410 -5.507 29.112 1.00 82.56 90 PHE A CA 1
ATOM 653 C C . PHE A 1 90 ? -11.860 -5.067 28.900 1.00 82.56 90 PHE A C 1
ATOM 655 O O . PHE A 1 90 ? -12.363 -4.226 29.648 1.00 82.56 90 PHE A O 1
ATOM 662 N N . THR A 1 91 ? -12.537 -5.582 27.871 1.00 84.19 91 THR A N 1
ATOM 663 C CA . THR A 1 91 ? -13.950 -5.282 27.675 1.00 84.19 91 THR A CA 1
ATOM 664 C C . THR A 1 91 ? -14.747 -5.839 28.848 1.00 84.19 91 THR A C 1
ATOM 666 O O . THR A 1 91 ? -14.680 -7.013 29.210 1.00 84.19 91 THR A O 1
ATOM 669 N N . VAL A 1 92 ? -15.486 -4.947 29.497 1.00 80.56 92 VAL A N 1
ATOM 670 C CA . VAL A 1 92 ? -16.407 -5.299 30.570 1.00 80.56 92 VAL A CA 1
ATOM 671 C C . VAL A 1 92 ? -17.785 -5.362 29.937 1.00 80.56 92 VAL A C 1
ATOM 673 O O . VAL A 1 92 ? -18.195 -4.420 29.257 1.00 80.56 92 VAL A O 1
ATOM 676 N N . GLN A 1 93 ? -18.489 -6.476 30.118 1.00 80.81 93 GLN A N 1
ATOM 677 C CA . GLN A 1 93 ? -19.844 -6.620 29.605 1.00 80.81 93 GLN A CA 1
ATOM 678 C C . GLN A 1 93 ? -20.743 -5.596 30.310 1.00 80.81 93 GLN A C 1
ATOM 680 O O . GLN A 1 93 ? -20.985 -5.689 31.513 1.00 80.81 93 GLN A O 1
ATOM 685 N N . VAL A 1 94 ? -21.186 -4.583 29.565 1.00 80.25 94 VAL A N 1
ATOM 686 C CA . VAL A 1 94 ? -22.157 -3.604 30.052 1.00 80.25 94 VAL A CA 1
ATOM 687 C C . VAL A 1 94 ? -23.522 -4.271 29.977 1.00 80.25 94 VAL A C 1
ATOM 689 O O . VAL A 1 94 ? -23.976 -4.634 28.893 1.00 80.25 94 VAL A O 1
ATOM 692 N N . TYR A 1 95 ? -24.150 -4.484 31.131 1.00 81.75 95 TYR A N 1
ATOM 693 C CA . TYR A 1 95 ? -25.521 -4.977 31.182 1.00 81.75 95 TYR A CA 1
ATOM 694 C C . TYR A 1 95 ? -26.450 -3.954 30.531 1.00 81.75 95 TYR A C 1
ATOM 696 O O . TYR A 1 95 ? -26.286 -2.752 30.739 1.00 81.75 95 TYR A O 1
ATOM 704 N N . GLU A 1 96 ? -27.419 -4.430 29.753 1.00 81.44 96 GLU A N 1
ATOM 705 C CA . GLU A 1 96 ? -28.459 -3.563 29.209 1.00 81.44 96 GLU A CA 1
ATOM 706 C C . GLU A 1 96 ? -29.192 -2.877 30.367 1.00 81.44 96 GLU A C 1
ATOM 708 O O . GLU A 1 96 ? -29.830 -3.526 31.200 1.00 81.44 96 GLU A O 1
ATOM 713 N N . GLU A 1 97 ? -29.073 -1.551 30.440 1.00 77.75 97 GLU A N 1
ATOM 714 C CA . GLU A 1 97 ? -29.912 -0.763 31.331 1.00 77.75 97 GLU A CA 1
ATOM 715 C C . GLU A 1 97 ? -31.356 -0.830 30.818 1.00 77.75 97 GLU A C 1
ATOM 717 O O . GLU A 1 97 ? -31.584 -0.737 29.606 1.00 77.75 97 GLU A O 1
ATOM 722 N N . PRO A 1 98 ? -32.353 -0.974 31.707 1.00 78.19 98 PRO A N 1
ATOM 723 C CA . PRO A 1 98 ? -33.745 -0.929 31.295 1.00 78.19 98 PRO A CA 1
ATOM 724 C C . PRO A 1 98 ? -34.026 0.418 30.619 1.00 78.19 98 PRO A C 1
ATOM 726 O O . PRO A 1 98 ? -34.001 1.481 31.244 1.00 78.19 98 PRO A O 1
ATOM 729 N N . VAL A 1 99 ? -34.291 0.372 29.316 1.00 75.50 99 VAL A N 1
ATOM 730 C CA . VAL A 1 99 ? -34.718 1.535 28.540 1.00 75.50 99 VAL A CA 1
ATOM 731 C C . VAL A 1 99 ? -36.119 1.936 28.986 1.00 75.50 99 VAL A C 1
ATOM 733 O O . VAL A 1 99 ? -37.085 1.211 28.768 1.00 75.50 99 VAL A O 1
ATOM 736 N N . GLY A 1 100 ? -36.217 3.117 29.599 1.00 70.94 100 GLY A N 1
ATOM 737 C CA . GLY A 1 100 ? -37.478 3.695 30.061 1.00 70.94 100 GLY A CA 1
ATOM 738 C C . GLY A 1 100 ? -37.578 3.739 31.581 1.00 70.94 100 GLY A C 1
ATOM 739 O O . GLY A 1 100 ? -38.219 2.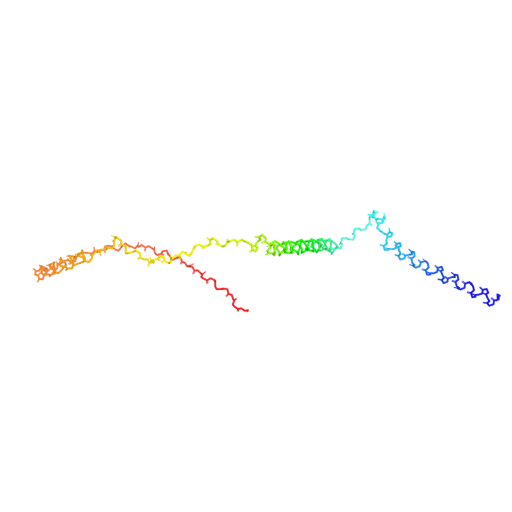900 32.203 1.00 70.94 100 GLY A O 1
ATOM 740 N N . ARG A 1 101 ? -36.989 4.774 32.188 1.00 71.19 101 ARG A N 1
ATOM 741 C CA . ARG A 1 101 ? -37.390 5.187 33.535 1.00 71.19 101 ARG A CA 1
ATOM 742 C C . ARG A 1 101 ? -38.750 5.867 33.426 1.00 71.19 101 ARG A C 1
ATOM 744 O O . ARG A 1 101 ? -38.884 6.788 32.615 1.00 71.19 101 ARG A O 1
ATOM 751 N N . ASP A 1 102 ? -39.713 5.454 34.250 1.00 76.06 102 ASP A N 1
ATOM 752 C CA . ASP A 1 102 ? -41.005 6.135 34.334 1.00 76.06 102 ASP A CA 1
ATOM 753 C C . ASP A 1 102 ? -40.782 7.636 34.511 1.00 76.06 102 ASP A C 1
ATOM 755 O O . ASP A 1 102 ? -40.006 8.085 35.362 1.00 76.06 102 ASP A O 1
ATOM 759 N N . ASN A 1 103 ? -41.417 8.419 33.641 1.00 75.00 103 ASN A N 1
ATOM 760 C CA . ASN A 1 103 ? -41.258 9.860 33.644 1.00 75.00 103 ASN A CA 1
ATOM 761 C C . ASN A 1 103 ? -41.868 10.420 34.944 1.00 75.00 103 ASN A C 1
ATOM 763 O O . ASN A 1 103 ? -43.092 10.381 35.091 1.00 75.00 103 ASN A O 1
ATOM 767 N N . PRO A 1 104 ? -41.068 11.001 35.862 1.00 77.94 104 PRO A N 1
ATOM 768 C CA . PRO A 1 104 ? -41.568 11.501 37.144 1.00 77.94 104 PRO A CA 1
ATOM 769 C C . PRO A 1 104 ? -42.486 12.726 36.997 1.00 77.94 104 PRO A C 1
ATOM 771 O O . PRO A 1 104 ? -43.078 13.176 37.975 1.00 77.94 104 PRO A O 1
ATOM 774 N N . PHE A 1 105 ? -42.603 13.277 35.785 1.00 82.06 105 PHE A N 1
ATOM 775 C CA . PHE A 1 105 ? -43.499 14.379 35.448 1.00 82.06 105 PHE A CA 1
ATOM 776 C C . PHE A 1 105 ? -44.804 13.917 34.788 1.00 82.06 105 PHE A C 1
ATOM 778 O O . PHE A 1 105 ? -45.637 14.759 34.449 1.00 82.06 105 PHE A O 1
ATOM 785 N N . MET A 1 106 ? -45.004 12.607 34.592 1.00 78.56 106 MET A N 1
ATOM 786 C CA . MET A 1 106 ? -46.305 12.094 34.170 1.00 78.56 106 MET A CA 1
ATOM 787 C C . MET A 1 106 ? -47.340 12.351 35.259 1.00 78.56 106 MET A C 1
ATOM 789 O O . MET A 1 106 ? -47.063 12.284 36.459 1.00 78.56 106 MET A O 1
ATOM 793 N N . ILE A 1 107 ? -48.549 12.695 34.823 1.00 78.12 107 ILE A N 1
ATOM 794 C CA . ILE A 1 107 ? -49.669 12.887 35.734 1.00 78.12 107 ILE A CA 1
ATOM 795 C C . ILE A 1 107 ? -49.931 11.540 36.403 1.00 78.12 107 ILE A C 1
ATOM 797 O O . ILE A 1 107 ? -50.227 10.551 35.741 1.00 78.12 107 ILE A O 1
ATOM 801 N N . THR A 1 108 ? -49.781 11.516 37.719 1.00 79.56 108 THR A N 1
ATOM 802 C CA . THR A 1 108 ? -50.016 10.338 38.545 1.00 79.56 108 THR A CA 1
ATOM 803 C C . THR A 1 108 ? -51.489 9.944 38.515 1.00 79.56 108 THR A C 1
ATOM 805 O O . THR A 1 108 ? -52.366 10.809 38.497 1.00 79.56 108 THR A O 1
ATOM 808 N N . ASP A 1 109 ? -51.779 8.646 38.608 1.00 79.19 109 ASP A N 1
ATOM 809 C CA . ASP A 1 109 ? -53.149 8.113 38.533 1.00 79.19 109 ASP A CA 1
ATOM 810 C C . ASP A 1 109 ? -54.123 8.777 39.512 1.00 79.19 109 ASP A C 1
ATOM 812 O O . ASP A 1 109 ? -55.302 8.946 39.210 1.00 79.19 109 ASP A O 1
ATOM 816 N N . TRP A 1 110 ? -53.642 9.202 40.685 1.00 75.81 110 TRP A N 1
ATOM 817 C CA . TRP A 1 110 ? -54.467 9.911 41.663 1.00 75.81 110 TRP A CA 1
ATOM 818 C C . TRP A 1 110 ? -54.886 11.312 41.190 1.00 75.81 110 TRP A C 1
ATOM 820 O O . TRP A 1 110 ? -56.011 11.728 41.454 1.00 75.81 110 TRP A O 1
ATOM 830 N N . LYS A 1 111 ? -54.023 12.028 40.454 1.00 79.31 111 LYS A N 1
ATOM 831 C CA . LYS A 1 111 ? -54.363 13.332 39.861 1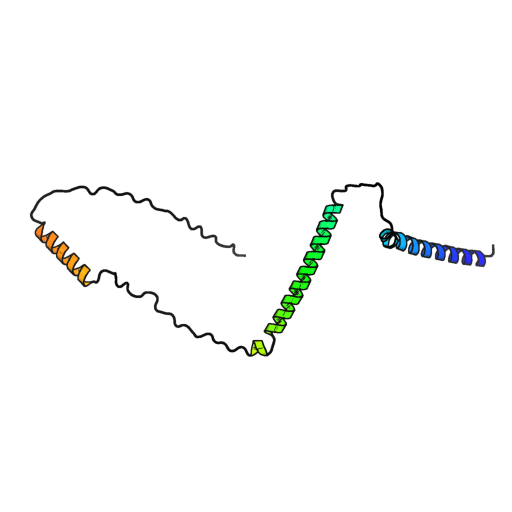.00 79.31 111 LYS A CA 1
ATOM 832 C C . LYS A 1 111 ? -55.358 13.177 38.721 1.00 79.31 111 LYS A C 1
ATOM 834 O O . LYS A 1 111 ? -56.218 14.037 38.555 1.00 79.31 111 LYS A O 1
ATOM 839 N N . THR A 1 112 ? -55.244 12.099 37.951 1.00 79.56 112 THR A N 1
ATOM 840 C CA . THR A 1 112 ? -56.193 11.777 36.881 1.00 79.56 112 THR A CA 1
ATOM 841 C C . THR A 1 112 ? -57.565 11.464 37.472 1.00 79.56 112 THR A C 1
ATOM 843 O O . THR A 1 112 ? -58.542 12.105 37.103 1.00 79.56 112 THR A O 1
ATOM 846 N N . LYS A 1 113 ? -57.621 10.607 38.502 1.00 80.25 113 LYS A N 1
ATOM 847 C CA . LYS A 1 113 ? -58.864 10.276 39.217 1.00 80.25 113 LYS A CA 1
ATOM 848 C C . LYS A 1 113 ? -59.534 11.498 39.847 1.00 80.25 113 LYS A C 1
ATOM 850 O O . LYS A 1 113 ? -60.737 11.661 39.696 1.00 80.25 113 LYS A O 1
ATOM 855 N N . MET A 1 114 ? -58.770 12.392 40.480 1.00 78.44 114 MET A N 1
ATOM 856 C CA . MET A 1 114 ? -59.326 13.636 41.030 1.00 78.44 114 MET A CA 1
ATOM 857 C C . MET A 1 114 ? -59.891 14.557 39.944 1.00 78.44 114 MET A C 1
ATOM 859 O O . MET A 1 114 ? -60.964 15.121 40.133 1.00 78.44 114 MET A O 1
ATOM 863 N N . LYS A 1 115 ? -59.215 14.684 38.794 1.00 79.12 115 LYS A N 1
ATOM 864 C CA . LYS A 1 115 ? -59.737 15.458 37.658 1.00 79.12 115 LYS A CA 1
ATOM 865 C C . LYS A 1 115 ? -61.007 14.850 37.071 1.00 79.12 115 LYS A C 1
ATOM 867 O O . LYS A 1 115 ? -61.915 15.592 36.710 1.00 79.12 115 LYS A O 1
ATOM 872 N N . ASP A 1 116 ? -61.076 13.527 36.979 1.00 80.50 116 ASP A N 1
ATOM 873 C CA . ASP A 1 116 ? -62.247 12.826 36.457 1.00 80.50 116 ASP A CA 1
ATOM 874 C C . ASP A 1 116 ? -63.440 12.934 37.417 1.00 80.50 116 ASP A C 1
ATOM 876 O O . ASP A 1 116 ? -64.571 13.151 36.978 1.00 80.50 116 ASP A O 1
ATOM 880 N N . GLU A 1 117 ? -63.196 12.863 38.727 1.00 78.06 117 GLU A N 1
ATOM 881 C CA . GLU A 1 117 ? -64.206 13.091 39.765 1.00 78.06 117 GLU A CA 1
ATOM 882 C C . GLU A 1 117 ? -64.683 14.549 39.793 1.00 78.06 117 GLU A C 1
ATOM 884 O O . GLU A 1 117 ? -65.887 14.796 39.870 1.00 78.06 117 GLU A O 1
ATOM 889 N N . GLU A 1 118 ? -63.779 15.521 39.653 1.00 77.50 118 GLU A N 1
ATOM 890 C CA . GLU A 1 118 ? -64.113 16.946 39.558 1.00 77.50 118 GLU A CA 1
ATOM 891 C C . GLU A 1 118 ? -64.911 17.254 38.277 1.00 77.50 118 GLU A C 1
ATOM 893 O O . GLU A 1 118 ? -65.924 17.957 38.319 1.00 77.50 118 GLU A O 1
ATOM 898 N N . ALA A 1 119 ? -64.539 16.653 37.143 1.00 74.62 119 ALA A N 1
ATOM 899 C CA . ALA A 1 119 ? -65.288 16.755 35.893 1.00 74.62 119 ALA A CA 1
ATOM 900 C C . ALA A 1 119 ? -66.665 16.071 35.978 1.00 74.62 119 ALA A C 1
ATOM 902 O O . ALA A 1 119 ? -67.649 16.592 35.448 1.00 74.62 119 ALA A O 1
ATOM 903 N N . ALA A 1 120 ? -66.774 14.931 36.666 1.00 75.44 120 ALA A N 1
ATOM 904 C CA . ALA A 1 120 ? -68.046 14.250 36.905 1.00 75.44 120 ALA A CA 1
ATOM 905 C C . ALA A 1 120 ? -68.951 15.036 37.870 1.00 75.44 120 ALA A C 1
ATOM 907 O O . ALA A 1 120 ? -70.164 15.114 37.653 1.00 75.44 120 ALA A O 1
ATOM 908 N N . ALA A 1 121 ? -68.376 15.670 38.894 1.00 73.75 121 ALA A N 1
ATOM 909 C CA . ALA A 1 121 ? -69.085 16.557 39.810 1.00 73.75 121 ALA A CA 1
ATOM 910 C C . ALA A 1 121 ? -69.580 17.826 39.096 1.00 73.75 121 ALA A C 1
ATOM 912 O O . ALA A 1 121 ? -70.738 18.206 39.266 1.00 73.75 121 ALA A O 1
ATOM 913 N N . SER A 1 122 ? -68.755 18.419 38.226 1.00 65.62 122 SER A N 1
ATOM 914 C CA . SER A 1 122 ? -69.114 19.578 37.397 1.00 65.62 122 SER A CA 1
ATOM 915 C C . SER A 1 122 ? -70.209 19.258 36.365 1.00 65.62 122 SER A C 1
ATOM 917 O O . SER A 1 122 ? -71.113 20.058 36.122 1.00 65.62 122 SER A O 1
ATOM 919 N N . ARG A 1 123 ? -70.212 18.044 35.795 1.00 65.25 123 ARG A N 1
ATOM 920 C CA . ARG A 1 123 ? -71.295 17.560 34.913 1.00 65.25 123 ARG A CA 1
ATOM 921 C C . ARG A 1 123 ? -72.594 17.273 35.669 1.00 65.25 123 ARG A C 1
ATOM 923 O O . ARG A 1 123 ? -73.674 17.487 35.126 1.00 65.25 123 ARG A O 1
ATOM 930 N N . ARG A 1 124 ? -72.512 16.826 36.927 1.00 58.47 124 ARG A N 1
ATOM 931 C CA . ARG A 1 124 ? -73.687 16.672 37.800 1.00 58.47 124 ARG A CA 1
ATOM 932 C C . ARG A 1 124 ? -74.292 18.020 38.197 1.00 58.47 124 ARG A C 1
ATOM 934 O O . ARG A 1 124 ? -75.514 18.136 38.188 1.00 58.47 124 ARG A O 1
ATOM 941 N N . SER A 1 125 ? -73.474 19.035 38.481 1.00 56.09 125 SER A N 1
ATOM 942 C CA . SER A 1 125 ? -73.946 20.376 38.856 1.00 56.09 125 SER A CA 1
ATOM 943 C C . SER A 1 125 ? -74.421 21.238 37.676 1.00 56.09 125 SER A C 1
ATOM 945 O O . SER A 1 125 ? -75.210 22.152 37.888 1.00 56.09 125 SER A O 1
ATOM 947 N N . SER A 1 126 ? -74.015 20.933 36.437 1.00 53.56 126 SER A N 1
ATOM 948 C CA . SER A 1 126 ? -74.434 21.660 35.221 1.00 53.56 126 SER A CA 1
ATOM 949 C C . SER A 1 126 ? -75.631 21.052 34.474 1.00 53.56 126 SER A C 1
ATOM 951 O O . SER A 1 126 ? -76.111 21.648 33.513 1.00 53.56 126 SER A O 1
ATOM 953 N N . SER A 1 127 ? -76.204 19.932 34.938 1.00 47.88 127 SER A N 1
ATOM 954 C CA . SER A 1 127 ? -77.453 19.371 34.372 1.00 47.88 127 SER A CA 1
ATOM 955 C C . SER A 1 127 ? -78.724 20.183 34.693 1.00 47.88 127 SER A C 1
ATOM 957 O O . SER A 1 127 ? -79.836 19.758 34.389 1.00 47.88 127 SER A O 1
ATOM 959 N N . GLY A 1 128 ? -78.562 21.379 35.265 1.00 47.31 128 GLY A N 1
ATOM 960 C CA . GLY A 1 128 ? -79.640 22.298 35.601 1.00 47.31 128 GLY A CA 1
ATOM 961 C C . GLY A 1 128 ? -79.289 23.768 35.377 1.00 47.31 128 GLY A C 1
ATOM 962 O O . GLY A 1 128 ? -79.596 24.570 36.245 1.00 47.31 128 GLY A O 1
ATOM 963 N N . ALA A 1 129 ? -78.644 24.146 34.268 1.00 41.03 129 ALA A N 1
ATOM 964 C CA . ALA A 1 129 ? -78.713 25.524 33.764 1.00 41.03 129 ALA A CA 1
ATOM 965 C C . ALA A 1 129 ? -78.250 25.625 32.303 1.00 41.03 129 ALA A C 1
ATOM 967 O O . ALA A 1 129 ? -77.154 25.208 31.942 1.00 41.03 129 ALA A O 1
ATOM 968 N N . SER A 1 130 ? -79.128 26.199 31.485 1.00 41.88 130 SER A N 1
ATOM 969 C CA . SER A 1 130 ? -78.981 26.514 30.069 1.00 41.88 130 SER A CA 1
ATOM 970 C C . SER A 1 130 ? -77.695 27.249 29.687 1.00 41.88 130 SER A C 1
ATOM 972 O O . SER A 1 130 ? -77.202 28.085 30.434 1.00 41.88 130 SER A O 1
ATOM 974 N N . SER A 1 131 ? -77.284 26.993 28.437 1.00 47.25 131 SER A N 1
ATOM 975 C CA . SER A 1 131 ? -76.693 27.923 27.460 1.00 47.25 131 SER A CA 1
ATOM 976 C C . SER A 1 131 ? -75.679 28.955 27.963 1.00 47.25 131 SER A C 1
ATOM 978 O O . SER A 1 131 ? -76.052 29.889 28.659 1.00 47.25 131 SER A O 1
ATOM 980 N N . VAL A 1 132 ? -74.455 28.892 27.436 1.00 38.25 132 VAL A N 1
ATOM 981 C CA . VAL A 1 132 ? -73.794 29.990 26.700 1.00 38.25 132 VAL A CA 1
ATOM 982 C C . VAL A 1 132 ? -72.418 29.486 26.261 1.00 38.25 132 VAL A C 1
ATOM 984 O O . VAL A 1 132 ? -71.552 29.169 27.071 1.00 38.25 132 VAL A O 1
ATOM 987 N N . THR A 1 133 ? -72.234 29.396 24.949 1.00 48.44 133 THR A N 1
ATOM 988 C CA . THR A 1 133 ? -70.937 29.255 24.285 1.00 48.44 133 THR A CA 1
ATOM 989 C C . THR A 1 133 ? -70.151 30.558 24.447 1.00 48.44 133 THR A C 1
ATOM 991 O O . THR A 1 133 ? -70.733 31.628 24.255 1.00 48.44 133 THR A O 1
ATOM 994 N N . PRO A 1 134 ? -68.831 30.501 24.677 1.00 44.53 134 PRO A N 1
ATOM 995 C CA . PRO A 1 134 ? -67.980 31.480 24.017 1.00 44.53 134 PRO A CA 1
ATOM 996 C C . PRO A 1 134 ? -66.782 30.845 23.308 1.00 44.53 134 PRO A C 1
ATOM 998 O O . PRO A 1 134 ? -66.097 29.950 23.798 1.00 44.53 134 PRO A O 1
ATOM 1001 N N . SER A 1 135 ? -66.586 31.369 22.107 1.00 48.38 135 SER A N 1
ATOM 1002 C CA . SER A 1 135 ? -65.578 31.098 21.095 1.00 48.38 135 SER A CA 1
ATOM 1003 C C . SER A 1 135 ? -64.148 31.046 21.639 1.00 48.38 135 SER A C 1
ATOM 1005 O O . SER A 1 135 ? -63.705 31.959 22.332 1.00 48.38 135 SER A O 1
ATOM 1007 N N . THR A 1 136 ? -63.395 30.014 21.253 1.00 43.44 136 THR A N 1
ATOM 1008 C CA . THR A 1 136 ? -61.933 29.983 21.409 1.00 43.44 136 THR A CA 1
ATOM 1009 C C . THR A 1 136 ? -61.294 30.474 20.107 1.00 43.44 136 THR A C 1
ATOM 1011 O O . THR A 1 136 ? -61.618 29.920 19.055 1.00 43.44 136 THR A O 1
ATOM 1014 N N . PRO A 1 137 ? -60.423 31.499 20.129 1.00 43.66 137 PRO A N 1
ATOM 1015 C CA . PRO A 1 137 ? -59.675 31.899 18.949 1.00 43.66 137 PRO A CA 1
ATOM 1016 C C . PRO A 1 137 ? -58.617 30.848 18.595 1.00 43.66 137 PRO A C 1
ATOM 1018 O O . PRO A 1 137 ? -57.806 30.426 19.420 1.00 43.66 137 PRO A O 1
ATOM 1021 N N . GLU A 1 138 ? -58.661 30.450 17.331 1.00 47.44 138 GLU A N 1
ATOM 1022 C CA . GLU A 1 138 ? -57.685 29.649 16.609 1.00 47.44 138 GLU A CA 1
ATOM 1023 C C . GLU A 1 138 ? -56.313 30.343 16.632 1.00 47.44 138 GLU A C 1
ATOM 1025 O O . GLU A 1 138 ? -56.129 31.405 16.038 1.00 47.44 138 GLU A O 1
ATOM 1030 N N . VAL A 1 139 ? -55.336 29.750 17.323 1.00 42.88 139 VAL A N 1
ATOM 1031 C CA . VAL A 1 139 ? -53.921 30.110 17.165 1.00 42.88 139 VAL A CA 1
ATOM 1032 C C . VAL A 1 139 ? -53.254 29.005 16.361 1.00 42.88 139 VAL A C 1
ATOM 1034 O O . VAL A 1 139 ? -52.888 27.947 16.871 1.00 42.88 139 VAL A O 1
ATOM 1037 N N . VAL A 1 140 ? -53.141 29.282 15.066 1.00 49.81 140 VAL A N 1
ATOM 1038 C CA . VAL A 1 140 ? -52.361 28.539 14.080 1.00 49.81 140 VAL A CA 1
ATOM 1039 C C . VAL A 1 140 ? -50.887 28.578 14.486 1.00 49.81 140 VAL A C 1
ATOM 1041 O O . VAL A 1 140 ? -50.271 29.642 14.503 1.00 49.81 140 VAL A O 1
ATOM 1044 N N . VAL A 1 141 ? -50.300 27.416 14.774 1.00 46.84 141 VAL A N 1
ATOM 1045 C CA . VAL A 1 141 ? -48.842 27.250 14.848 1.00 46.84 141 VAL A CA 1
ATOM 1046 C C . VAL A 1 141 ? -48.391 26.492 13.593 1.00 46.84 141 VAL A C 1
ATOM 1048 O O . VAL A 1 141 ? -48.892 25.392 13.344 1.00 46.84 141 VAL A O 1
ATOM 1051 N N . PRO A 1 142 ? -47.480 27.045 12.770 1.00 44.28 142 PRO A N 1
ATOM 1052 C CA . PRO A 1 142 ? -47.057 26.405 11.531 1.00 44.28 142 PRO A CA 1
ATOM 1053 C C . PRO A 1 142 ? -46.197 25.159 11.790 1.00 44.28 142 PRO A C 1
ATOM 1055 O O . PRO A 1 142 ? -45.232 25.172 12.554 1.00 44.28 142 PRO A O 1
ATOM 1058 N N . LYS A 1 143 ? -46.553 24.075 11.096 1.00 39.81 143 LYS A N 1
ATOM 1059 C CA . LYS A 1 143 ? -45.847 22.792 11.045 1.00 39.81 143 LYS A CA 1
ATOM 1060 C C . LYS A 1 143 ? -44.521 22.955 10.289 1.00 39.81 143 LYS A C 1
ATOM 1062 O O . LYS A 1 143 ? -44.525 23.114 9.072 1.00 39.81 143 LYS A O 1
ATOM 1067 N N . SER A 1 144 ? -43.392 22.884 10.995 1.00 42.38 144 SER A N 1
ATOM 1068 C CA . SER A 1 144 ? -42.078 22.696 10.366 1.00 42.38 144 SER A CA 1
ATOM 1069 C C . SER A 1 144 ? -41.939 21.230 9.950 1.00 42.38 144 SER A C 1
ATOM 1071 O O . SER A 1 144 ? -41.716 20.344 10.774 1.00 42.38 144 SER A O 1
ATOM 1073 N N . THR A 1 145 ? -42.155 20.968 8.664 1.00 40.62 145 THR A N 1
ATOM 1074 C CA . THR A 1 145 ? -41.872 19.684 8.020 1.00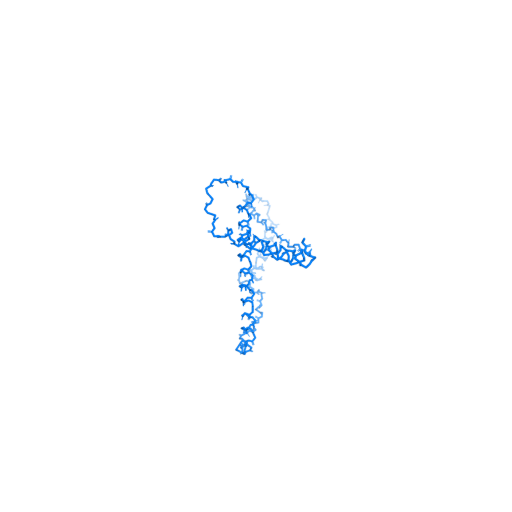 40.62 145 THR A CA 1
ATOM 1075 C C . THR A 1 145 ? -40.362 19.567 7.825 1.00 40.62 145 THR A C 1
ATOM 1077 O O . THR A 1 145 ? -39.803 20.209 6.942 1.00 40.62 145 THR A O 1
ATOM 1080 N N . GLN A 1 146 ? -39.696 18.741 8.633 1.00 41.50 146 GLN A N 1
ATOM 1081 C CA . GLN A 1 146 ? -38.378 18.212 8.282 1.00 41.50 146 GLN A CA 1
ATOM 1082 C C . GLN A 1 146 ? -38.572 16.931 7.467 1.00 41.50 146 GLN A C 1
ATOM 1084 O O . GLN A 1 146 ? -38.907 15.872 7.994 1.00 41.50 146 GLN A O 1
ATOM 1089 N N . GLU A 1 147 ? -38.405 17.064 6.155 1.00 40.78 147 GLU A N 1
ATOM 1090 C CA . GLU A 1 147 ? -38.324 15.965 5.199 1.00 40.78 147 GLU A CA 1
ATOM 1091 C C . GLU A 1 147 ? -36.950 15.293 5.352 1.00 40.78 147 GLU A C 1
ATOM 1093 O O . GLU A 1 147 ? -35.957 15.731 4.775 1.00 40.78 147 GLU A O 1
ATOM 1098 N N . ASN A 1 148 ? -36.866 14.245 6.174 1.00 42.03 148 ASN A N 1
ATOM 1099 C CA . ASN A 1 148 ? -35.677 13.400 6.229 1.00 42.03 148 ASN A CA 1
ATOM 1100 C C . ASN A 1 148 ? -35.758 12.376 5.086 1.00 42.03 148 ASN A C 1
ATOM 1102 O O . ASN A 1 148 ? -36.462 11.371 5.189 1.00 42.03 148 ASN A O 1
ATOM 1106 N N . LYS A 1 149 ? -35.077 12.651 3.967 1.00 44.66 149 LYS A N 1
ATOM 1107 C CA . LYS A 1 149 ? -34.894 11.674 2.888 1.00 44.66 149 LYS A CA 1
ATOM 1108 C C . LYS A 1 149 ? -33.917 10.596 3.348 1.00 44.66 149 LYS A C 1
ATOM 1110 O O . LYS A 1 149 ? -32.704 10.780 3.309 1.00 44.66 149 LYS A O 1
ATOM 1115 N N . THR A 1 150 ? -34.458 9.447 3.736 1.00 45.16 150 THR A N 1
ATOM 1116 C CA . THR A 1 150 ? -33.715 8.192 3.845 1.00 45.16 150 THR A CA 1
ATOM 1117 C C . THR A 1 150 ? -33.193 7.805 2.459 1.00 45.16 150 THR A C 1
ATOM 1119 O O . THR A 1 150 ? -33.957 7.400 1.587 1.00 45.16 150 THR A O 1
ATOM 1122 N 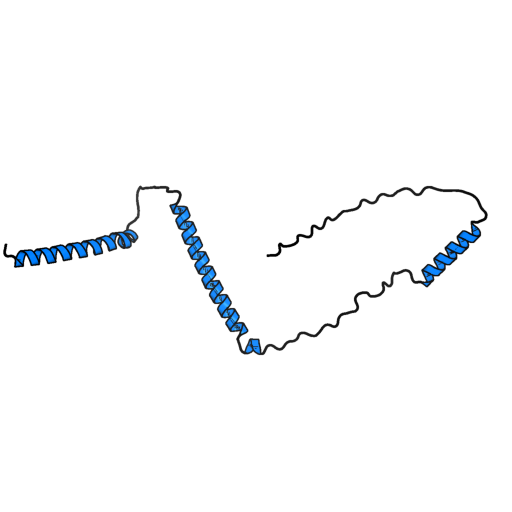N . VAL A 1 151 ? -31.886 7.954 2.244 1.00 53.59 151 VAL A N 1
ATOM 1123 C CA . VAL A 1 151 ? -31.188 7.406 1.076 1.00 53.59 151 VAL A CA 1
ATOM 1124 C C . VAL A 1 151 ? -30.848 5.950 1.384 1.00 53.59 151 VAL A C 1
ATOM 1126 O O . VAL A 1 151 ? -29.988 5.665 2.213 1.00 53.59 151 VAL A O 1
ATOM 1129 N N . THR A 1 152 ? -31.553 5.023 0.741 1.00 62.19 152 THR A N 1
ATOM 1130 C CA . THR A 1 152 ? -31.232 3.591 0.753 1.00 62.19 152 THR A CA 1
ATOM 1131 C C . THR A 1 152 ? -30.044 3.330 -0.185 1.00 62.19 152 THR A C 1
ATOM 1133 O O . THR A 1 152 ? -30.088 3.785 -1.330 1.00 62.19 152 THR A O 1
ATOM 1136 N N . PRO A 1 153 ? -28.989 2.606 0.234 1.00 64.50 153 PRO A N 1
ATOM 1137 C CA . PRO A 1 153 ? -27.945 2.169 -0.689 1.00 64.50 153 PRO A CA 1
ATOM 1138 C C . PRO A 1 153 ? -28.460 1.029 -1.591 1.00 64.50 153 PRO A C 1
ATOM 1140 O O . PRO A 1 153 ? -29.234 0.188 -1.124 1.00 64.50 153 PRO A O 1
ATOM 1143 N N . PRO A 1 154 ? -28.052 0.967 -2.873 1.00 59.34 154 PRO A N 1
ATOM 1144 C CA . PRO A 1 154 ? -28.436 -0.130 -3.750 1.00 59.34 154 PRO A CA 1
ATOM 1145 C C . PRO A 1 154 ? -27.806 -1.447 -3.282 1.00 59.34 154 PRO A C 1
ATOM 1147 O O . PRO A 1 154 ? -26.630 -1.504 -2.922 1.00 59.34 154 PRO A O 1
ATOM 1150 N N . SER A 1 155 ? -28.620 -2.501 -3.289 1.00 47.78 155 SER A N 1
ATOM 1151 C CA . SER A 1 155 ? -28.170 -3.880 -3.119 1.00 47.78 155 SER A CA 1
ATOM 1152 C C . SER A 1 155 ? -27.751 -4.455 -4.473 1.00 47.78 155 SER A C 1
ATOM 1154 O O . SER A 1 155 ? -28.571 -4.459 -5.389 1.00 47.78 155 SER A O 1
ATOM 1156 N N . ILE A 1 156 ? -26.528 -5.005 -4.488 1.00 51.28 156 ILE A N 1
ATOM 1157 C CA . ILE A 1 156 ? -25.880 -5.880 -5.490 1.00 51.28 156 ILE A CA 1
ATOM 1158 C C . ILE A 1 156 ? -25.450 -5.199 -6.794 1.00 51.28 156 ILE A C 1
ATOM 1160 O O . ILE A 1 156 ? -26.313 -4.843 -7.622 1.00 51.28 156 ILE A O 1
#

Organism: NCBI:txid1802727

Foldseek 3Di:
DDPVVVVVVVVVVVVVVVVCCVVVVCCVPPVVVPDPPDDDDPPPPVVPVVVVVVVVVVVVVVVVVVVVVVVVVVVVVVCPDPVVVPDDDPDDDDPDDPPDDDDPPPDDPVNVVVVVVVVVVVVVVPPPDDDDDDDDDDDDDDDDDDPDDDDDDDDD

Radius of gyration: 47.24 Å; chains: 1; bounding box: 120×49×99 Å